Protein AF-X0S7U6-F1 (afdb_monomer_lite)

Radius of gyration: 20.56 Å; chains: 1; bounding box: 50×47×54 Å

Secondary structure (DSSP, 8-state):
--EEEEEE-TTPEEEEEEE-B-TTS-B--EEE--EEEEEETT-SS-B-TTEEEESSGGG-TTEEEEEEETTSTT--TTEEEEEEEEEEEETTEEEEEEEEEEEEES-S---HHHHHTS--EEPTTS-EE-------

pLDDT: mean 88.78, std 12.96, range [54.06, 98.38]

Foldseek 3Di:
DAAAQEEAAQQDKGKFKFFDADPVRHTWWWPFQAAKWKDKAPDPDTDRPFKDKATCVVVPGGIIMIIGGRNDPVRDAQIKMWIKGFFIATPNDDDDIDTHHIYHYNNCPPPVCVVLVHDFDQDPVRDTPDPPPDDD

Structure (mmCIF, N/CA/C/O backbone):
data_AF-X0S7U6-F1
#
_entry.id   AF-X0S7U6-F1
#
loop_
_atom_site.group_PDB
_atom_site.id
_atom_site.type_symbol
_atom_site.label_atom_id
_atom_site.label_alt_id
_atom_site.label_comp_id
_atom_site.label_asym_id
_atom_site.label_entity_id
_atom_site.label_seq_id
_atom_site.pdbx_PDB_ins_code
_atom_site.Cartn_x
_atom_site.Cartn_y
_atom_site.Cartn_z
_atom_site.occupancy
_atom_site.B_iso_or_equiv
_atom_site.auth_seq_id
_atom_site.auth_comp_id
_atom_site.auth_asym_id
_atom_site.auth_atom_id
_atom_site.pdbx_PDB_model_num
ATOM 1 N N . MET A 1 1 ? 14.793 -0.901 5.054 1.00 59.47 1 MET A N 1
ATOM 2 C CA . MET A 1 1 ? 13.926 -0.513 6.188 1.00 59.47 1 MET A CA 1
ATOM 3 C C . MET A 1 1 ? 12.566 -0.153 5.613 1.00 59.47 1 MET A C 1
ATOM 5 O O . MET A 1 1 ? 12.547 0.564 4.623 1.00 59.47 1 MET A O 1
ATOM 9 N N . SER A 1 2 ? 11.467 -0.678 6.156 1.00 77.88 2 SER A N 1
ATOM 10 C CA . SER A 1 2 ? 10.103 -0.313 5.735 1.00 77.88 2 SER A CA 1
ATOM 11 C C . SER A 1 2 ? 9.654 0.980 6.419 1.00 77.88 2 SER A C 1
ATOM 13 O O . SER A 1 2 ? 9.939 1.164 7.602 1.00 77.88 2 SER A O 1
ATOM 15 N N . MET A 1 3 ? 8.931 1.848 5.712 1.00 89.38 3 MET A N 1
ATOM 16 C CA . MET A 1 3 ? 8.498 3.151 6.234 1.00 89.38 3 MET A CA 1
ATOM 17 C C . MET A 1 3 ? 7.223 3.048 7.085 1.00 89.38 3 MET A C 1
ATOM 19 O O . MET A 1 3 ? 6.295 2.337 6.708 1.00 89.38 3 MET A O 1
ATOM 23 N N . GLY A 1 4 ? 7.164 3.759 8.215 1.00 94.00 4 GLY A N 1
ATOM 24 C CA . GLY A 1 4 ? 5.941 3.896 9.012 1.00 94.00 4 GLY A CA 1
ATOM 25 C C . GLY A 1 4 ? 5.122 5.086 8.553 1.00 94.00 4 GLY A C 1
ATOM 26 O O . GLY A 1 4 ? 5.591 6.215 8.647 1.00 94.00 4 GLY A O 1
ATOM 27 N N . LEU A 1 5 ? 3.927 4.824 8.028 1.00 95.38 5 LEU A N 1
ATOM 28 C CA . LEU A 1 5 ? 3.081 5.844 7.403 1.00 95.38 5 LEU A CA 1
ATOM 29 C C . LEU A 1 5 ? 2.144 6.525 8.407 1.00 95.38 5 LEU A C 1
ATOM 31 O O . LEU A 1 5 ? 1.769 7.672 8.196 1.00 95.38 5 LEU A O 1
ATOM 35 N N . GLY A 1 6 ? 1.792 5.841 9.500 1.00 94.38 6 GLY A N 1
ATOM 36 C CA . GLY A 1 6 ? 0.961 6.390 10.575 1.00 94.38 6 GLY A CA 1
ATOM 37 C C . GLY A 1 6 ? -0.292 5.570 10.876 1.00 94.38 6 GLY A C 1
ATOM 38 O O . GLY A 1 6 ? -0.355 4.374 10.576 1.00 94.38 6 GLY A O 1
ATOM 39 N N . ASP A 1 7 ? -1.254 6.231 11.519 1.00 94.75 7 ASP A N 1
ATOM 40 C CA . ASP A 1 7 ? -2.592 5.726 11.835 1.00 94.75 7 ASP A CA 1
ATOM 41 C C . ASP A 1 7 ? -3.621 6.589 11.098 1.00 94.75 7 ASP A C 1
ATOM 43 O O . ASP A 1 7 ? -3.555 7.817 11.171 1.00 94.75 7 ASP A O 1
ATOM 47 N N . PHE A 1 8 ? -4.534 5.951 10.372 1.00 95.81 8 PHE A N 1
ATOM 48 C CA . PHE A 1 8 ? -5.498 6.610 9.489 1.00 95.81 8 PHE A CA 1
ATOM 49 C C . PHE A 1 8 ? -6.931 6.287 9.906 1.00 95.81 8 PHE A C 1
ATOM 51 O O . PHE A 1 8 ? -7.174 5.310 10.621 1.00 95.81 8 PHE A O 1
ATOM 58 N N . LEU A 1 9 ? -7.892 7.090 9.451 1.00 95.31 9 LEU A N 1
ATOM 59 C CA . LEU A 1 9 ? -9.303 6.750 9.578 1.00 95.31 9 LEU A CA 1
ATOM 60 C C . LEU A 1 9 ? -9.709 5.789 8.465 1.00 95.31 9 LEU A C 1
ATOM 62 O O . LEU A 1 9 ? -9.132 5.764 7.374 1.00 95.31 9 LEU A O 1
ATOM 66 N N . LYS A 1 10 ? -10.742 4.985 8.725 1.00 95.44 10 LYS A N 1
ATOM 67 C CA . LYS A 1 10 ? -11.320 4.166 7.661 1.00 95.44 10 LYS A CA 1
ATOM 68 C C . LYS A 1 10 ? -11.890 5.068 6.562 1.00 95.44 10 LYS A C 1
ATOM 70 O O . LYS A 1 10 ? -12.717 5.933 6.833 1.00 95.44 10 LYS A O 1
ATOM 75 N N . GLY A 1 11 ? -11.524 4.780 5.316 1.00 96.12 11 GLY A N 1
ATOM 76 C CA . GLY A 1 11 ? -11.958 5.543 4.145 1.00 96.12 11 GLY A CA 1
ATOM 77 C C . GLY A 1 11 ? -10.947 6.588 3.681 1.00 96.12 11 GLY A C 1
ATOM 78 O O . GLY A 1 11 ? -11.115 7.119 2.584 1.00 96.12 11 GLY A O 1
ATOM 79 N N . ASP A 1 12 ? -9.881 6.827 4.446 1.00 97.25 12 ASP A N 1
ATOM 80 C CA . ASP A 1 12 ? -8.780 7.679 4.014 1.00 97.25 12 ASP A CA 1
ATOM 81 C C . ASP A 1 12 ? -7.996 7.044 2.857 1.00 97.25 12 ASP A C 1
ATOM 83 O O . ASP A 1 12 ? -7.980 5.818 2.654 1.00 97.25 12 ASP A O 1
ATOM 87 N N . LEU A 1 13 ? -7.302 7.906 2.113 1.00 98.00 13 LEU A N 1
ATOM 88 C CA . LEU A 1 13 ? -6.269 7.503 1.170 1.00 98.00 13 LEU A CA 1
ATOM 89 C C . LEU A 1 13 ? -4.922 7.459 1.888 1.00 98.00 13 LEU A C 1
ATOM 91 O O . LEU A 1 13 ? -4.448 8.473 2.398 1.00 98.00 13 LEU A O 1
ATOM 95 N N . VAL A 1 14 ? -4.289 6.289 1.890 1.00 97.88 14 VAL A N 1
ATOM 96 C CA . VAL A 1 14 ? -2.926 6.120 2.403 1.00 97.88 14 VAL A CA 1
ATOM 97 C C . VAL A 1 14 ? -1.955 6.220 1.236 1.00 97.88 14 VAL A C 1
ATOM 99 O O . VAL A 1 14 ? -2.034 5.436 0.291 1.00 97.88 14 VAL A O 1
ATOM 102 N N . GLU A 1 15 ? -1.034 7.177 1.301 1.00 97.44 15 GLU A N 1
ATOM 103 C CA . GLU A 1 15 ? -0.059 7.443 0.243 1.00 97.44 15 GLU A CA 1
ATOM 104 C C . GLU A 1 15 ? 1.362 7.101 0.692 1.00 97.44 15 GLU A C 1
ATOM 106 O O . GLU A 1 15 ? 1.796 7.444 1.792 1.00 97.44 15 GLU A O 1
ATOM 111 N N . ALA A 1 16 ? 2.112 6.429 -0.178 1.00 96.81 16 ALA A N 1
ATOM 112 C CA . ALA A 1 16 ? 3.496 6.058 0.069 1.00 96.81 16 ALA A CA 1
ATOM 113 C C . ALA A 1 16 ? 4.343 6.240 -1.188 1.00 96.81 16 ALA A C 1
ATOM 115 O O . ALA A 1 16 ? 3.932 5.906 -2.299 1.00 96.81 16 ALA A O 1
ATOM 116 N N . LYS A 1 17 ? 5.574 6.721 -1.006 1.00 95.94 17 LYS A N 1
ATOM 117 C CA . LYS A 1 17 ? 6.605 6.690 -2.047 1.00 95.94 17 LYS A CA 1
ATOM 118 C C . LYS A 1 17 ? 7.686 5.699 -1.664 1.00 95.94 17 LYS A C 1
ATOM 120 O O . LYS A 1 17 ? 8.040 5.591 -0.492 1.00 95.94 17 LYS A O 1
ATOM 125 N N . PHE A 1 18 ? 8.228 5.011 -2.657 1.00 95.44 18 PHE A N 1
ATOM 126 C CA . PHE A 1 18 ? 9.386 4.146 -2.475 1.00 95.44 18 PHE A CA 1
ATOM 127 C C . PHE A 1 18 ? 10.367 4.317 -3.623 1.00 95.44 18 PHE A C 1
ATOM 129 O O . PHE A 1 18 ? 9.976 4.646 -4.745 1.00 95.44 18 PHE A O 1
ATOM 136 N N . SER A 1 19 ? 11.646 4.100 -3.327 1.00 95.50 19 SER A N 1
ATOM 137 C CA . SER A 1 19 ? 12.709 4.167 -4.316 1.00 95.50 19 SER A CA 1
ATOM 138 C C . SER A 1 19 ? 13.197 2.782 -4.725 1.00 95.50 19 SER A C 1
ATOM 140 O O . SER A 1 19 ? 13.128 1.830 -3.947 1.00 95.50 19 SER A O 1
ATOM 142 N N . THR A 1 20 ? 13.723 2.673 -5.939 1.00 95.81 20 THR A N 1
ATOM 143 C CA . THR A 1 20 ? 14.410 1.473 -6.424 1.00 95.81 20 THR A CA 1
ATOM 144 C C . THR A 1 20 ? 15.759 1.835 -7.019 1.00 95.81 20 THR A C 1
ATOM 146 O O . THR A 1 20 ? 15.894 2.837 -7.722 1.00 95.81 20 THR A O 1
ATOM 149 N N . ASN A 1 21 ? 16.746 0.982 -6.760 1.00 95.62 21 ASN A N 1
ATOM 150 C CA . ASN A 1 21 ? 18.116 1.142 -7.221 1.00 95.62 21 ASN A CA 1
ATOM 151 C C . ASN A 1 21 ? 18.573 -0.125 -7.956 1.00 95.62 21 ASN A C 1
ATOM 153 O O . ASN A 1 21 ? 18.067 -1.216 -7.683 1.00 95.62 21 ASN A O 1
ATOM 157 N N . ASP A 1 22 ? 19.507 0.017 -8.891 1.00 94.88 22 ASP A N 1
ATOM 158 C CA . ASP A 1 22 ? 20.198 -1.110 -9.513 1.00 94.88 22 ASP A CA 1
ATOM 159 C C . ASP A 1 22 ? 21.275 -1.706 -8.585 1.00 94.88 22 ASP A C 1
ATOM 161 O O . ASP A 1 22 ? 21.501 -1.244 -7.464 1.00 94.88 22 ASP A O 1
ATOM 165 N N . ALA A 1 23 ? 21.965 -2.746 -9.062 1.00 91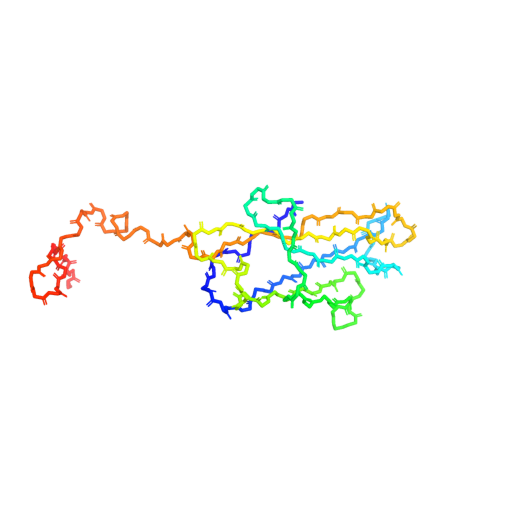.56 23 ALA A N 1
ATOM 166 C CA . ALA A 1 23 ? 23.040 -3.400 -8.313 1.00 91.56 23 ALA A CA 1
ATOM 167 C C . ALA A 1 23 ? 24.257 -2.494 -8.042 1.00 91.56 23 ALA A C 1
ATOM 169 O O . ALA A 1 23 ? 25.049 -2.800 -7.153 1.00 91.56 23 ALA A O 1
ATOM 170 N N . ALA A 1 24 ? 24.410 -1.395 -8.784 1.00 94.12 24 ALA A N 1
ATOM 171 C CA . ALA A 1 24 ? 25.452 -0.392 -8.580 1.00 94.12 24 ALA A CA 1
ATOM 172 C C . ALA A 1 24 ? 24.984 0.768 -7.676 1.00 94.12 24 ALA A C 1
ATOM 174 O O . ALA A 1 24 ? 25.731 1.725 -7.458 1.00 94.12 24 ALA A O 1
ATOM 175 N N . GLY A 1 25 ? 23.757 0.700 -7.148 1.00 93.19 25 GLY A N 1
ATOM 176 C CA . GLY A 1 25 ? 23.167 1.708 -6.272 1.00 93.19 25 GLY A CA 1
ATOM 177 C C . GLY A 1 25 ? 22.563 2.914 -6.997 1.00 93.19 25 GLY A C 1
ATOM 178 O O . GLY A 1 25 ? 22.074 3.827 -6.332 1.00 93.19 25 GLY A O 1
ATOM 179 N N . GLN A 1 26 ? 22.540 2.942 -8.331 1.00 96.38 26 GLN A N 1
ATOM 180 C CA . GLN A 1 26 ? 21.937 4.040 -9.091 1.00 96.38 26 GLN A CA 1
ATOM 181 C C . GLN A 1 26 ? 20.418 3.901 -9.124 1.00 96.38 26 GLN A C 1
ATOM 183 O O . GLN A 1 26 ? 19.900 2.787 -9.151 1.00 96.38 26 GLN A O 1
ATOM 188 N N . SER A 1 27 ? 19.684 5.015 -9.125 1.00 97.12 27 SER A N 1
ATOM 189 C CA . SER A 1 27 ? 18.223 4.980 -9.255 1.00 97.12 27 SER A CA 1
ATOM 190 C C . SER A 1 27 ? 17.818 4.271 -10.545 1.00 97.12 27 SER A C 1
ATOM 192 O O . SER A 1 27 ? 18.286 4.618 -11.628 1.00 97.12 27 SER A O 1
ATOM 194 N N . ALA A 1 28 ? 16.922 3.295 -10.437 1.00 96.62 28 ALA A N 1
ATOM 195 C CA . ALA A 1 28 ? 16.562 2.430 -11.552 1.00 96.62 28 ALA A CA 1
ATOM 196 C C . ALA A 1 28 ? 15.053 2.267 -11.669 1.00 96.62 28 ALA A C 1
ATOM 198 O O . ALA A 1 28 ? 14.351 2.125 -10.672 1.00 96.62 28 ALA A O 1
ATOM 199 N N . SER A 1 29 ? 14.554 2.242 -12.903 1.00 95.06 29 SER A N 1
ATOM 200 C CA . SER A 1 29 ? 13.147 1.945 -13.173 1.00 95.06 29 SER A CA 1
ATOM 201 C C . SER A 1 29 ? 12.838 0.464 -12.964 1.00 95.06 29 SER A C 1
ATOM 203 O O . SER A 1 29 ? 13.703 -0.408 -13.088 1.00 95.06 29 SER A O 1
ATOM 205 N N . ARG A 1 30 ? 11.558 0.178 -12.728 1.00 93.62 30 ARG A N 1
ATOM 206 C CA . ARG A 1 30 ? 11.024 -1.181 -12.790 1.00 93.62 30 ARG A CA 1
ATOM 207 C C . ARG A 1 30 ? 10.954 -1.621 -14.248 1.00 93.62 30 ARG A C 1
ATOM 209 O O . ARG A 1 30 ? 10.233 -1.016 -15.033 1.00 93.62 30 ARG A O 1
ATOM 216 N N . THR A 1 31 ? 11.705 -2.659 -14.605 1.00 94.38 31 THR A N 1
ATOM 217 C CA . THR A 1 31 ? 11.614 -3.314 -15.919 1.00 94.38 31 THR A CA 1
ATOM 218 C C . THR A 1 31 ? 10.316 -4.112 -16.026 1.00 94.38 31 THR A C 1
ATOM 220 O O . THR A 1 31 ? 9.666 -4.096 -17.063 1.00 94.38 31 THR A O 1
ATOM 223 N N . THR A 1 32 ? 9.914 -4.749 -14.922 1.00 94.88 32 THR A N 1
ATOM 224 C CA . THR A 1 32 ? 8.601 -5.383 -14.760 1.00 94.88 32 THR A CA 1
ATOM 225 C C . THR A 1 32 ? 7.949 -4.820 -13.493 1.00 94.88 32 THR A C 1
ATOM 227 O O . THR A 1 32 ? 8.612 -4.819 -12.450 1.00 94.88 32 THR A O 1
ATOM 230 N N . PRO A 1 33 ? 6.688 -4.342 -13.541 1.00 90.38 33 PRO A N 1
ATOM 231 C CA . PRO A 1 33 ? 6.056 -3.650 -12.413 1.00 90.38 33 PRO A CA 1
ATOM 232 C C . PRO A 1 33 ? 5.944 -4.477 -11.128 1.00 90.38 33 PRO A C 1
ATOM 234 O O . PRO A 1 33 ? 6.137 -3.919 -10.047 1.00 90.38 33 PRO A O 1
ATOM 237 N N . GLY A 1 34 ? 5.677 -5.783 -11.247 1.00 95.12 34 GLY A N 1
ATOM 238 C CA . GLY A 1 34 ? 5.288 -6.638 -10.124 1.00 95.12 34 GLY A CA 1
ATOM 239 C C . GLY A 1 34 ? 3.835 -6.409 -9.695 1.00 95.12 34 GLY A C 1
ATOM 240 O O . GLY A 1 34 ? 3.027 -5.875 -10.454 1.00 95.12 34 GLY A O 1
ATOM 241 N N . THR A 1 35 ? 3.508 -6.809 -8.470 1.00 97.12 35 THR A N 1
ATOM 242 C CA . THR A 1 35 ? 2.204 -6.587 -7.838 1.00 97.12 35 THR A CA 1
ATOM 243 C C . THR A 1 35 ? 2.401 -5.926 -6.484 1.00 97.12 35 THR A C 1
ATOM 245 O O . THR A 1 35 ? 3.144 -6.443 -5.645 1.00 97.12 35 THR A O 1
ATOM 248 N N . VAL A 1 36 ? 1.724 -4.797 -6.269 1.00 97.62 36 VAL A N 1
ATOM 249 C CA . VAL A 1 36 ? 1.593 -4.174 -4.951 1.00 97.62 36 VAL A CA 1
ATOM 250 C C . VAL A 1 36 ? 0.288 -4.648 -4.326 1.00 97.62 36 VAL A C 1
ATOM 252 O O . VAL A 1 36 ? -0.771 -4.532 -4.939 1.00 97.62 36 VAL A O 1
ATOM 255 N N . ALA A 1 37 ? 0.371 -5.186 -3.116 1.00 97.81 37 ALA A N 1
ATOM 256 C CA . ALA A 1 37 ? -0.777 -5.686 -2.375 1.00 97.81 37 ALA A CA 1
ATOM 257 C C . ALA A 1 37 ? -0.687 -5.275 -0.902 1.00 97.81 37 ALA A C 1
ATOM 259 O O . ALA A 1 37 ? 0.404 -5.010 -0.386 1.00 97.81 37 ALA A O 1
ATOM 260 N N . VAL A 1 38 ? -1.834 -5.219 -0.227 1.00 98.31 38 VAL A N 1
ATOM 261 C CA . VAL A 1 38 ? -1.915 -4.884 1.195 1.00 98.31 38 VAL A CA 1
ATOM 262 C C . VAL A 1 38 ? -2.247 -6.127 2.000 1.00 98.31 38 VAL A C 1
ATOM 264 O O . VAL A 1 38 ? -3.272 -6.768 1.784 1.00 98.31 38 VAL A O 1
ATOM 267 N N . TYR A 1 39 ? -1.385 -6.445 2.953 1.00 97.88 39 TYR A N 1
ATOM 268 C CA . TYR A 1 39 ? -1.612 -7.485 3.944 1.00 97.88 39 TYR A CA 1
ATOM 269 C C . TYR A 1 39 ? -2.192 -6.854 5.206 1.00 97.88 39 TYR A C 1
ATOM 271 O O . TYR A 1 39 ? -1.910 -5.695 5.506 1.00 97.88 39 TYR A O 1
ATOM 279 N N . LYS A 1 40 ? -3.036 -7.608 5.909 1.00 97.50 40 LYS A N 1
ATOM 280 C CA . LYS A 1 40 ? -3.692 -7.192 7.148 1.00 97.50 40 LYS A CA 1
ATOM 281 C C . LYS A 1 40 ? -3.277 -8.134 8.265 1.00 97.50 40 LYS A C 1
ATOM 283 O O . LYS A 1 40 ? -3.432 -9.345 8.119 1.00 97.50 40 LYS A O 1
ATOM 288 N N . ASP A 1 41 ? -2.820 -7.580 9.379 1.00 96.19 41 ASP A N 1
ATOM 289 C CA . ASP A 1 41 ? -2.393 -8.309 10.569 1.00 96.19 41 ASP A CA 1
ATOM 290 C C . ASP A 1 41 ? -1.430 -9.462 10.199 1.00 96.19 41 ASP A C 1
ATOM 292 O O . ASP A 1 41 ? -0.365 -9.226 9.629 1.00 96.19 41 ASP A O 1
ATOM 296 N N . ALA A 1 42 ? -1.811 -10.712 10.486 1.00 93.75 42 ALA A N 1
ATOM 297 C CA . ALA A 1 42 ? -1.078 -11.923 10.106 1.00 93.75 42 ALA A CA 1
ATOM 298 C C . ALA A 1 42 ? -1.758 -12.714 8.967 1.00 93.75 42 ALA A C 1
ATOM 300 O O . ALA A 1 42 ? -1.492 -13.906 8.789 1.00 93.75 42 ALA A O 1
ATOM 301 N N . LEU A 1 43 ? -2.676 -12.091 8.218 1.00 95.19 43 LEU A N 1
ATOM 302 C CA . LEU A 1 43 ? -3.378 -12.752 7.119 1.00 95.19 43 LEU A CA 1
ATOM 303 C C . LEU A 1 43 ? -2.432 -13.030 5.949 1.00 95.19 43 LEU A C 1
ATOM 305 O O . LEU A 1 43 ? -1.585 -12.217 5.596 1.00 95.19 43 LEU A O 1
ATOM 309 N N . THR A 1 44 ? -2.625 -14.180 5.306 1.00 94.69 44 THR A N 1
ATOM 310 C CA . THR A 1 44 ? -1.849 -14.603 4.129 1.00 94.69 44 THR A CA 1
ATOM 311 C C . THR A 1 44 ? -2.496 -14.202 2.806 1.00 94.69 44 THR A C 1
ATOM 313 O O . THR A 1 44 ? -1.837 -14.236 1.768 1.00 94.69 44 THR A O 1
ATOM 316 N N . VAL A 1 45 ? -3.774 -13.819 2.837 1.00 96.25 45 VAL A N 1
ATOM 317 C CA . VAL A 1 45 ? -4.530 -13.354 1.672 1.00 96.25 45 VAL A CA 1
ATOM 318 C C . VAL A 1 45 ? -4.535 -11.823 1.677 1.00 96.25 45 VAL A C 1
ATOM 320 O O . VAL A 1 45 ? -5.115 -11.239 2.596 1.00 96.25 45 VAL A O 1
ATOM 323 N N . PRO A 1 46 ? -3.892 -11.168 0.695 1.00 96.88 46 PRO A N 1
ATOM 324 C CA . PRO A 1 46 ? -3.849 -9.715 0.631 1.00 96.88 46 PRO A CA 1
ATOM 325 C C . PRO A 1 46 ? -5.040 -9.127 -0.137 1.00 96.88 46 PRO A C 1
ATOM 327 O O . PRO A 1 46 ? -5.713 -9.827 -0.895 1.00 96.88 46 PRO A O 1
ATOM 330 N N . ASP A 1 47 ? -5.239 -7.817 -0.001 1.00 97.12 47 ASP A N 1
ATOM 331 C CA . ASP A 1 47 ? -6.095 -7.032 -0.889 1.00 97.12 47 ASP A CA 1
ATOM 332 C C . ASP A 1 47 ? -5.285 -6.321 -1.983 1.00 97.12 47 ASP A C 1
ATOM 334 O O . ASP A 1 47 ? -4.174 -5.831 -1.762 1.00 97.12 47 ASP A O 1
ATOM 338 N N . THR A 1 48 ? -5.875 -6.254 -3.174 1.00 97.00 48 THR A N 1
ATOM 339 C CA . THR A 1 48 ? -5.364 -5.490 -4.326 1.00 97.00 48 THR A CA 1
ATOM 340 C C . THR A 1 48 ? -6.420 -4.551 -4.913 1.00 97.00 48 THR A C 1
ATOM 342 O O . THR A 1 48 ? -6.088 -3.712 -5.746 1.00 97.00 48 THR A O 1
ATOM 345 N N . ALA A 1 49 ? -7.684 -4.647 -4.477 1.00 91.12 49 ALA A N 1
ATOM 346 C CA . ALA A 1 49 ? -8.810 -3.962 -5.108 1.00 91.12 49 ALA A CA 1
ATOM 347 C C . ALA A 1 49 ? -8.856 -2.445 -4.832 1.00 91.12 49 ALA A C 1
ATOM 349 O O . ALA A 1 49 ? -9.596 -1.730 -5.505 1.00 91.12 49 ALA A O 1
ATOM 350 N N . GLY A 1 50 ? -8.064 -1.942 -3.881 1.00 88.62 50 GLY A N 1
ATOM 351 C CA . GLY A 1 50 ? -7.943 -0.516 -3.555 1.00 88.62 50 GLY A CA 1
ATOM 352 C C . GLY A 1 50 ? -6.563 0.095 -3.810 1.00 88.62 50 GLY A C 1
ATOM 353 O O . GLY A 1 50 ? -6.308 1.195 -3.323 1.00 88.62 50 GLY A O 1
ATOM 354 N N . VAL A 1 51 ? -5.660 -0.602 -4.509 1.00 97.44 51 VAL A N 1
ATOM 355 C CA . VAL A 1 51 ? -4.254 -0.194 -4.652 1.00 97.44 51 VAL A CA 1
ATOM 356 C C . VAL A 1 51 ? -3.985 0.400 -6.034 1.00 97.44 51 VAL A C 1
ATOM 358 O O . VAL A 1 51 ? -4.134 -0.272 -7.052 1.00 97.44 51 VAL A O 1
ATOM 361 N N . THR A 1 52 ? -3.506 1.641 -6.062 1.00 97.56 52 THR A N 1
ATOM 362 C CA . THR A 1 52 ? -3.008 2.307 -7.270 1.00 97.56 52 THR A CA 1
ATOM 363 C C . THR A 1 52 ? -1.495 2.433 -7.182 1.00 97.56 52 THR A C 1
ATOM 365 O O . THR A 1 52 ? -0.984 3.093 -6.283 1.00 97.56 52 THR A O 1
ATOM 368 N N . ASP A 1 53 ? -0.777 1.835 -8.130 1.00 96.38 53 ASP A N 1
ATOM 369 C CA . ASP A 1 53 ? 0.684 1.856 -8.204 1.00 96.38 53 ASP A CA 1
ATOM 370 C C . ASP A 1 53 ? 1.153 2.604 -9.460 1.00 96.38 53 ASP A C 1
ATOM 372 O O . ASP A 1 53 ? 0.822 2.242 -10.588 1.00 96.38 53 ASP A O 1
ATOM 376 N N . THR A 1 54 ? 1.925 3.670 -9.260 1.00 96.81 54 THR A N 1
ATOM 377 C CA . THR A 1 54 ? 2.456 4.536 -10.314 1.00 96.81 54 THR A CA 1
ATOM 378 C C . THR A 1 54 ? 3.975 4.436 -10.351 1.00 96.81 54 THR A C 1
ATOM 380 O O . THR A 1 54 ? 4.678 4.916 -9.454 1.00 96.81 54 THR A O 1
ATOM 383 N N . ALA A 1 55 ? 4.499 3.831 -11.418 1.00 94.12 55 ALA A N 1
ATOM 384 C CA . ALA A 1 55 ? 5.935 3.762 -11.653 1.00 94.12 55 ALA A CA 1
ATOM 385 C C . ALA A 1 55 ? 6.509 5.110 -12.099 1.00 94.12 55 ALA A C 1
ATOM 387 O O . ALA A 1 55 ? 5.881 5.809 -12.891 1.00 94.12 55 ALA A O 1
ATOM 388 N N . ASN A 1 56 ? 7.721 5.433 -11.632 1.00 93.44 56 ASN A N 1
ATOM 389 C CA . ASN A 1 56 ? 8.442 6.661 -11.987 1.00 93.44 56 ASN A CA 1
ATOM 390 C C . ASN A 1 56 ? 7.554 7.906 -11.844 1.00 93.44 56 ASN A C 1
ATOM 392 O O . ASN A 1 56 ? 7.265 8.604 -12.818 1.00 93.44 56 ASN A O 1
ATOM 396 N N . PHE A 1 57 ? 7.074 8.147 -10.624 1.00 95.19 57 PHE A N 1
ATOM 397 C CA . PHE A 1 57 ? 6.175 9.246 -10.306 1.00 95.19 57 PHE A CA 1
ATOM 398 C C . PHE A 1 57 ? 6.763 10.567 -10.804 1.00 95.19 57 PHE A C 1
ATOM 400 O O . PHE A 1 57 ? 7.914 10.901 -10.512 1.00 95.19 57 PHE A O 1
ATOM 407 N N . ASN A 1 58 ? 5.964 11.308 -11.575 1.00 95.12 58 ASN A N 1
ATOM 408 C CA . ASN A 1 58 ? 6.390 12.542 -12.232 1.00 95.12 58 ASN A CA 1
ATOM 409 C C . ASN A 1 58 ? 7.625 12.368 -13.149 1.00 95.12 58 ASN A C 1
ATOM 411 O O . ASN A 1 58 ? 8.480 13.246 -13.226 1.00 95.12 58 ASN A O 1
ATOM 415 N N . ALA A 1 59 ? 7.743 11.210 -13.807 1.00 94.00 59 ALA A N 1
ATOM 416 C CA . ALA A 1 59 ? 8.869 10.814 -14.658 1.00 94.00 59 ALA A CA 1
ATOM 417 C C . ALA A 1 59 ? 10.237 10.742 -13.946 1.00 94.00 59 ALA A C 1
ATOM 419 O O . ALA A 1 59 ? 11.278 10.676 -14.602 1.00 94.00 59 ALA A O 1
ATOM 420 N N . ILE A 1 60 ? 10.261 10.706 -12.609 1.00 96.88 60 ILE A N 1
ATOM 421 C CA . ILE A 1 60 ? 11.501 10.575 -11.841 1.00 96.88 60 ILE A CA 1
ATOM 422 C C . ILE A 1 60 ? 11.888 9.098 -11.783 1.00 96.88 60 ILE A C 1
ATOM 424 O O . ILE A 1 60 ? 11.231 8.291 -11.123 1.00 96.88 60 ILE A O 1
ATOM 428 N N . VAL A 1 61 ? 12.970 8.743 -12.478 1.00 96.19 61 VAL A N 1
ATOM 429 C CA . VAL A 1 61 ? 13.473 7.366 -12.526 1.00 96.19 61 VAL A CA 1
ATOM 430 C C . VAL A 1 61 ? 13.770 6.855 -11.121 1.00 96.19 61 VAL A C 1
ATOM 432 O O . VAL A 1 61 ? 14.531 7.456 -10.365 1.00 96.19 61 VAL A O 1
ATOM 435 N N . GLY A 1 62 ? 13.176 5.708 -10.801 1.00 95.19 62 GLY A N 1
ATOM 436 C CA . GLY A 1 62 ? 13.408 5.013 -9.544 1.00 95.19 62 GLY A CA 1
ATOM 437 C C . GLY A 1 62 ? 12.633 5.567 -8.358 1.00 95.19 62 GLY A C 1
ATOM 438 O O . GLY A 1 62 ? 12.842 5.052 -7.272 1.00 95.19 62 GLY A O 1
ATOM 439 N N . ILE A 1 63 ? 11.734 6.544 -8.531 1.00 97.00 63 ILE A N 1
ATOM 440 C CA . ILE A 1 63 ? 10.775 6.963 -7.498 1.00 97.00 63 ILE A CA 1
ATOM 441 C C . ILE A 1 63 ? 9.378 6.516 -7.910 1.00 97.00 63 ILE A C 1
ATOM 443 O O . ILE A 1 63 ? 8.883 6.904 -8.959 1.00 97.00 63 ILE A O 1
ATOM 447 N N . HIS A 1 64 ? 8.712 5.729 -7.077 1.00 96.62 64 HIS A N 1
ATOM 448 C CA . HIS A 1 64 ? 7.375 5.196 -7.344 1.00 96.62 64 HIS A CA 1
ATOM 449 C C . HIS A 1 64 ? 6.389 5.711 -6.303 1.00 96.62 64 HIS A C 1
ATOM 451 O O . HIS A 1 64 ? 6.790 6.092 -5.201 1.00 96.62 64 HIS A O 1
ATOM 457 N N . HIS A 1 65 ? 5.108 5.724 -6.653 1.00 97.31 65 HIS A N 1
ATOM 458 C CA . HIS A 1 65 ? 4.037 6.179 -5.775 1.00 97.31 65 HIS A CA 1
ATOM 459 C C . HIS A 1 65 ? 2.935 5.131 -5.681 1.00 97.31 65 HIS A C 1
ATOM 461 O O . HIS A 1 65 ? 2.493 4.611 -6.702 1.00 97.31 65 HIS A O 1
ATOM 467 N N . VAL A 1 66 ? 2.488 4.854 -4.461 1.00 97.50 66 VAL A N 1
ATOM 468 C CA . VAL A 1 66 ? 1.377 3.956 -4.168 1.00 97.50 66 VAL A CA 1
ATOM 469 C C . VAL A 1 66 ? 0.323 4.718 -3.389 1.00 97.50 66 VAL A C 1
ATOM 471 O O . VAL A 1 66 ? 0.639 5.371 -2.396 1.00 97.50 66 VAL A O 1
ATOM 474 N N . THR A 1 67 ? -0.926 4.568 -3.809 1.00 98.12 67 THR A N 1
ATOM 475 C CA . THR A 1 67 ? -2.103 5.026 -3.076 1.00 98.12 67 THR A CA 1
ATOM 476 C C . THR A 1 67 ? -2.962 3.819 -2.722 1.00 98.12 67 THR A C 1
ATOM 478 O O . THR A 1 67 ? -3.205 2.961 -3.569 1.00 98.12 67 THR A O 1
ATOM 481 N N . VAL A 1 68 ? -3.438 3.756 -1.482 1.00 98.38 68 VAL A N 1
ATOM 482 C CA . VAL A 1 68 ? -4.345 2.716 -0.989 1.00 98.38 68 VAL A CA 1
ATOM 483 C C . VAL A 1 68 ? -5.647 3.366 -0.537 1.00 98.38 68 VAL A C 1
ATOM 485 O O . VAL A 1 68 ? -5.642 4.200 0.366 1.00 98.38 68 VAL A O 1
ATOM 488 N N . ASN A 1 69 ? -6.767 2.974 -1.143 1.00 97.75 69 ASN A N 1
ATOM 489 C CA . ASN A 1 69 ? -8.102 3.385 -0.721 1.00 97.75 69 ASN A CA 1
ATOM 490 C C . ASN A 1 69 ? -8.640 2.433 0.352 1.00 97.75 69 ASN A C 1
ATOM 492 O O . ASN A 1 69 ? -8.966 1.280 0.071 1.00 97.75 69 ASN A O 1
ATOM 496 N N . THR A 1 70 ? -8.789 2.943 1.574 1.00 97.69 70 THR A N 1
ATOM 497 C CA . THR A 1 70 ? -9.175 2.135 2.740 1.00 97.69 70 THR A CA 1
ATOM 498 C C . THR A 1 70 ? -10.689 2.054 2.983 1.00 97.69 70 THR A C 1
ATOM 500 O O . THR A 1 70 ? -11.135 1.645 4.053 1.00 97.69 70 THR A O 1
ATOM 503 N N . SER A 1 71 ? -11.524 2.429 2.010 1.00 97.12 71 SER A N 1
ATOM 504 C CA . SER A 1 71 ? -12.992 2.370 2.152 1.00 97.12 71 SER A CA 1
ATOM 505 C C . SER A 1 71 ? -13.569 0.947 2.10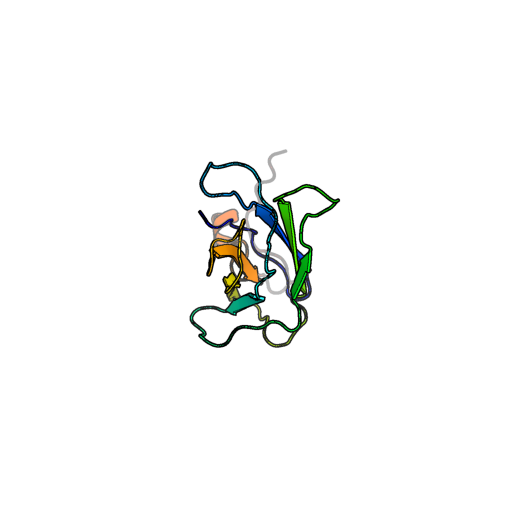1 1.00 97.12 71 SER A C 1
ATOM 507 O O . SER A 1 71 ? -14.676 0.709 2.592 1.00 97.12 71 SER A O 1
ATOM 509 N N . GLY A 1 72 ? -12.826 -0.014 1.540 1.00 96.12 72 GLY A N 1
ATOM 510 C CA . GLY A 1 72 ? -13.265 -1.401 1.364 1.00 96.12 72 GLY A CA 1
ATOM 511 C C . GLY A 1 72 ? -13.515 -2.169 2.671 1.00 96.12 72 GLY A C 1
ATOM 512 O O . GLY A 1 72 ? -13.050 -1.803 3.749 1.00 96.12 72 GLY A O 1
ATOM 513 N N . ALA A 1 73 ? -14.237 -3.292 2.582 1.00 96.38 73 ALA A N 1
ATOM 514 C CA . ALA A 1 73 ? -14.556 -4.139 3.740 1.00 96.38 73 ALA A CA 1
ATOM 515 C C . ALA A 1 73 ? -13.322 -4.803 4.383 1.00 96.38 73 ALA A C 1
ATOM 517 O O . ALA A 1 73 ? -13.341 -5.095 5.577 1.00 96.38 73 ALA A O 1
ATOM 518 N N . PHE A 1 74 ? -12.251 -5.008 3.609 1.00 97.00 74 PHE A N 1
ATOM 519 C CA . PHE A 1 74 ? -10.967 -5.525 4.093 1.00 97.00 74 PHE A CA 1
ATOM 520 C C . PHE A 1 74 ? -10.363 -4.633 5.192 1.00 97.00 74 PHE A C 1
ATOM 522 O O . PHE A 1 74 ? -9.813 -5.128 6.180 1.00 97.00 74 PHE A O 1
ATOM 529 N N . TYR A 1 75 ? -10.544 -3.322 5.038 1.00 97.25 75 TYR A N 1
ATOM 530 C CA . TYR A 1 75 ? -10.024 -2.282 5.909 1.00 97.25 75 TYR A CA 1
ATOM 531 C C . TYR A 1 75 ? -10.986 -2.021 7.071 1.00 97.25 75 TYR A C 1
ATOM 533 O O . TYR A 1 75 ? -12.102 -1.520 6.903 1.00 97.25 75 TYR A O 1
ATOM 541 N N . VAL A 1 76 ? -10.559 -2.390 8.273 1.00 96.62 76 VAL A N 1
ATOM 542 C CA . VAL A 1 76 ? -11.301 -2.221 9.525 1.00 96.62 76 VAL A CA 1
ATOM 543 C C . VAL A 1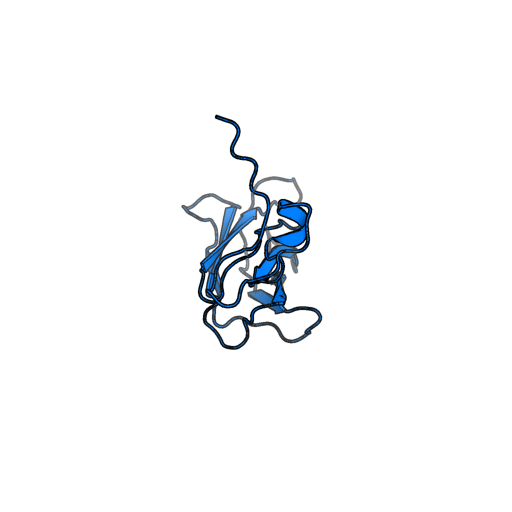 76 ? -10.465 -1.470 10.569 1.00 96.62 76 VAL A C 1
ATOM 545 O O . VAL A 1 76 ? -9.240 -1.643 10.589 1.00 96.62 76 VAL A O 1
ATOM 548 N N . PRO A 1 77 ? -11.118 -0.675 11.436 1.00 96.50 77 PRO A N 1
ATOM 549 C CA . PRO A 1 77 ? -10.509 -0.116 12.640 1.00 96.50 77 PRO A CA 1
ATOM 550 C C . PRO A 1 77 ? -9.874 -1.182 13.540 1.00 96.50 77 PRO A C 1
ATOM 552 O O . PRO A 1 77 ? -10.398 -2.289 13.653 1.00 96.50 77 PRO A O 1
ATOM 555 N N . GLY A 1 78 ? -8.779 -0.824 14.210 1.00 95.06 78 GLY A N 1
ATOM 556 C CA . GLY A 1 78 ? -8.071 -1.676 15.168 1.00 95.06 78 GLY A CA 1
ATOM 557 C C . GLY A 1 78 ? -7.099 -2.688 14.553 1.00 95.06 78 GLY A C 1
ATOM 558 O O . GLY A 1 78 ? -6.563 -3.507 15.289 1.00 95.06 78 GLY A O 1
ATOM 559 N N . SER A 1 79 ? -6.863 -2.639 13.240 1.00 96.69 79 SER A N 1
ATOM 560 C CA . SER A 1 79 ? -5.942 -3.550 12.541 1.00 96.69 79 SER A CA 1
ATOM 561 C C . SER A 1 79 ? -4.685 -2.841 12.038 1.00 96.69 79 SER A C 1
ATOM 563 O O . SER A 1 79 ? -4.674 -1.629 11.786 1.00 96.69 79 SER A O 1
ATOM 565 N N . GLU A 1 80 ? -3.633 -3.631 11.839 1.00 97.19 80 GLU A N 1
ATOM 566 C CA . GLU A 1 80 ? -2.387 -3.213 11.203 1.00 97.19 80 GLU A CA 1
ATOM 567 C C . GLU A 1 80 ? -2.302 -3.719 9.764 1.00 97.19 80 GLU A C 1
ATOM 569 O O . GLU A 1 80 ? -2.841 -4.769 9.417 1.00 97.19 80 GLU A O 1
ATOM 574 N N . TYR A 1 81 ? -1.608 -2.964 8.917 1.00 97.69 81 TYR A N 1
ATOM 575 C CA . TYR A 1 81 ? -1.503 -3.250 7.496 1.00 97.69 81 TYR A CA 1
ATOM 576 C C . TYR A 1 81 ? -0.081 -3.041 6.990 1.00 97.69 81 TYR A C 1
ATOM 578 O O . TYR A 1 81 ? 0.627 -2.122 7.417 1.00 97.69 81 TYR A O 1
ATOM 586 N N . GLN A 1 82 ? 0.325 -3.866 6.029 1.00 97.81 82 GLN A N 1
ATOM 587 C CA . GLN A 1 82 ? 1.612 -3.761 5.349 1.00 97.81 82 GLN A CA 1
ATOM 588 C C . GLN A 1 82 ? 1.406 -3.695 3.838 1.00 97.81 82 GLN A C 1
ATOM 590 O O . GLN A 1 82 ? 0.734 -4.539 3.250 1.00 97.81 82 GLN A O 1
ATOM 595 N N . ILE A 1 83 ? 2.022 -2.701 3.202 1.00 98.06 83 ILE A N 1
ATOM 596 C CA . ILE A 1 83 ? 2.051 -2.551 1.747 1.00 98.06 83 ILE A CA 1
ATOM 597 C C . ILE A 1 83 ? 3.283 -3.291 1.233 1.00 98.06 83 ILE A C 1
ATOM 599 O O . ILE A 1 83 ? 4.412 -2.960 1.609 1.00 98.06 83 ILE A O 1
ATOM 603 N N . VAL A 1 84 ? 3.082 -4.285 0.371 1.00 97.44 84 VAL A N 1
ATOM 604 C CA . VAL A 1 84 ? 4.146 -5.174 -0.103 1.00 97.44 84 VAL A CA 1
ATOM 605 C C . VAL A 1 84 ? 4.174 -5.201 -1.624 1.00 97.44 84 VAL A C 1
ATOM 607 O O . VAL A 1 84 ? 3.157 -5.433 -2.271 1.00 97.44 84 VAL A O 1
ATOM 610 N N . LEU A 1 85 ? 5.363 -4.992 -2.189 1.00 9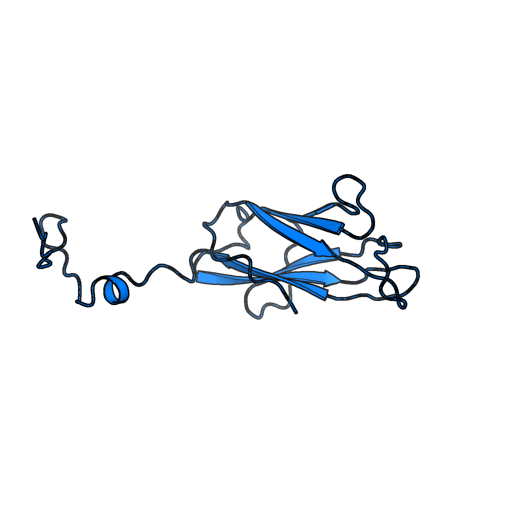7.00 85 LEU A N 1
ATOM 611 C CA . LEU A 1 85 ? 5.670 -5.228 -3.594 1.00 97.00 85 LEU A CA 1
ATOM 612 C C . LEU A 1 85 ? 6.208 -6.649 -3.762 1.00 97.00 85 LEU A C 1
ATOM 614 O O . LEU A 1 85 ? 7.147 -7.040 -3.067 1.00 97.00 85 LEU A O 1
ATOM 618 N N . THR A 1 86 ? 5.669 -7.396 -4.720 1.00 97.00 86 THR A N 1
ATOM 619 C CA . THR A 1 86 ? 6.126 -8.747 -5.073 1.00 97.00 86 THR A CA 1
ATOM 620 C C . THR A 1 86 ? 6.339 -8.888 -6.576 1.00 97.00 86 THR A C 1
ATOM 622 O O . THR A 1 86 ? 5.678 -8.225 -7.373 1.00 97.00 86 THR A O 1
ATOM 625 N N . GLY A 1 87 ? 7.278 -9.746 -6.983 1.00 95.94 87 GLY A N 1
ATOM 626 C CA . GLY A 1 87 ? 7.459 -10.122 -8.390 1.00 95.94 87 GLY A CA 1
ATOM 627 C C . GLY A 1 87 ? 7.932 -8.998 -9.319 1.00 95.94 87 GLY A C 1
ATOM 628 O O . GLY A 1 87 ? 7.836 -9.141 -10.537 1.00 95.94 87 GLY A O 1
ATOM 629 N N . ALA A 1 88 ? 8.437 -7.884 -8.784 1.00 95.94 88 ALA A N 1
ATOM 630 C CA . ALA A 1 88 ? 8.997 -6.822 -9.611 1.00 95.94 88 ALA A CA 1
ATOM 631 C C . ALA A 1 88 ? 10.340 -7.250 -10.218 1.00 95.94 88 ALA A C 1
ATOM 633 O O . ALA A 1 88 ? 11.039 -8.118 -9.689 1.00 95.94 88 ALA A O 1
ATOM 634 N N . GLN A 1 89 ? 10.730 -6.601 -11.312 1.00 96.44 89 GLN A N 1
ATOM 635 C CA . GLN A 1 89 ? 12.084 -6.691 -11.853 1.00 96.44 89 GLN A CA 1
ATOM 636 C C . GLN A 1 89 ? 12.696 -5.295 -11.891 1.00 96.44 89 GLN A C 1
ATOM 638 O O . GLN A 1 89 ? 12.105 -4.390 -12.481 1.00 96.44 89 GLN A O 1
ATOM 643 N N . ILE A 1 90 ? 13.872 -5.119 -11.289 1.00 95.50 90 ILE A N 1
ATOM 644 C CA . ILE A 1 90 ? 14.594 -3.838 -11.242 1.00 95.50 90 ILE A CA 1
ATOM 645 C C . ILE A 1 90 ? 15.884 -3.988 -12.034 1.00 95.50 90 ILE A C 1
ATOM 647 O O . ILE A 1 90 ? 16.701 -4.840 -11.698 1.00 95.50 90 ILE A O 1
ATOM 651 N N . ALA A 1 91 ? 16.058 -3.190 -13.091 1.00 92.19 91 ALA A N 1
ATOM 652 C CA . ALA A 1 91 ? 17.246 -3.249 -13.952 1.00 92.19 91 ALA A CA 1
ATOM 653 C C . ALA A 1 91 ? 17.624 -4.686 -14.393 1.00 92.19 91 ALA A C 1
ATOM 655 O O . ALA A 1 91 ? 18.793 -5.062 -14.403 1.00 92.19 91 ALA A O 1
ATOM 656 N N . GLY A 1 92 ? 16.628 -5.520 -14.716 1.00 87.81 92 GLY A N 1
ATOM 657 C CA . GLY A 1 92 ? 16.843 -6.917 -15.116 1.00 87.81 92 GLY A CA 1
ATOM 658 C C . GLY A 1 92 ? 16.943 -7.941 -13.971 1.00 87.81 92 GLY A C 1
ATOM 659 O O . GLY A 1 92 ? 16.828 -9.137 -14.233 1.00 87.81 92 GLY A O 1
ATOM 660 N N . ILE A 1 93 ? 17.057 -7.516 -12.711 1.00 91.06 93 ILE A N 1
ATOM 661 C CA . ILE A 1 93 ? 17.136 -8.404 -11.538 1.00 91.06 93 ILE A CA 1
ATOM 662 C C . ILE A 1 93 ? 15.727 -8.770 -11.061 1.00 91.06 93 ILE A C 1
ATOM 664 O O . ILE A 1 93 ? 14.911 -7.883 -10.813 1.00 91.06 93 ILE A O 1
ATOM 668 N N . SER A 1 94 ? 15.437 -10.069 -10.937 1.00 91.12 94 SER A N 1
ATOM 669 C CA . SER A 1 94 ? 14.119 -10.613 -10.576 1.00 91.12 94 SER A CA 1
ATOM 670 C C . SER A 1 94 ? 14.247 -11.888 -9.720 1.00 91.12 94 SER A C 1
ATOM 672 O O . SER A 1 94 ? 15.201 -12.640 -9.931 1.00 91.12 94 SER A O 1
ATOM 674 N N . PRO A 1 95 ? 13.293 -12.177 -8.808 1.00 90.19 95 PRO A N 1
ATOM 675 C CA . PRO A 1 95 ? 12.202 -11.308 -8.368 1.00 90.19 95 PRO A CA 1
ATOM 676 C C . PRO A 1 95 ? 12.653 -10.361 -7.252 1.00 90.19 95 PRO A C 1
ATOM 678 O O . PRO A 1 95 ? 13.311 -10.765 -6.297 1.00 90.19 95 PRO A O 1
ATOM 681 N N . VAL A 1 96 ? 12.249 -9.098 -7.342 1.00 93.44 96 VAL A N 1
ATOM 682 C CA . VAL A 1 96 ? 12.390 -8.138 -6.247 1.00 93.44 96 VAL A CA 1
ATOM 683 C C . VAL A 1 96 ? 11.102 -8.124 -5.434 1.00 93.44 96 VAL A C 1
ATOM 685 O O . VAL A 1 96 ? 10.005 -7.937 -5.967 1.00 93.44 96 VAL A O 1
ATOM 688 N N . VAL A 1 97 ? 11.262 -8.338 -4.130 1.00 94.31 97 VAL A N 1
ATOM 689 C CA . VAL A 1 97 ? 10.205 -8.281 -3.119 1.00 94.31 97 VAL A CA 1
ATOM 690 C C . VAL A 1 97 ? 10.614 -7.253 -2.076 1.00 94.31 97 VAL A C 1
ATOM 692 O O . VAL A 1 97 ? 11.774 -7.214 -1.666 1.00 94.31 97 VAL A O 1
ATOM 695 N N . SER A 1 98 ? 9.680 -6.405 -1.658 1.00 94.56 98 SER A N 1
ATOM 696 C CA . SER A 1 98 ? 9.956 -5.386 -0.649 1.00 94.56 98 SER A CA 1
ATOM 697 C C . SER A 1 98 ? 8.698 -4.988 0.106 1.00 94.56 98 SER A C 1
ATOM 699 O O . SER A 1 98 ? 7.628 -4.840 -0.483 1.00 94.56 98 SER A O 1
ATOM 701 N N . VAL A 1 99 ? 8.843 -4.753 1.409 1.00 96.69 99 VAL A N 1
ATOM 702 C CA . VAL A 1 99 ? 7.823 -4.068 2.206 1.00 96.69 99 VAL A CA 1
ATOM 703 C C . VAL A 1 99 ? 8.009 -2.566 2.007 1.00 96.69 99 VAL A C 1
ATOM 705 O O . VAL A 1 99 ? 9.020 -1.999 2.426 1.00 96.69 99 VAL A O 1
ATOM 708 N N . ILE A 1 100 ? 7.028 -1.928 1.372 1.00 96.62 100 ILE A N 1
ATOM 709 C CA . ILE A 1 100 ? 7.026 -0.491 1.074 1.00 96.62 100 ILE A CA 1
ATOM 710 C C . ILE A 1 100 ? 6.789 0.303 2.358 1.00 96.62 100 ILE A C 1
ATOM 712 O O . ILE A 1 100 ? 7.544 1.219 2.689 1.00 96.62 100 ILE A O 1
ATOM 716 N N . GLY A 1 101 ? 5.765 -0.079 3.115 1.00 96.75 101 GLY A N 1
ATOM 717 C CA . GLY A 1 101 ? 5.426 0.608 4.348 1.00 96.75 101 GLY A CA 1
ATOM 718 C C . GLY A 1 101 ? 4.407 -0.131 5.194 1.00 96.75 101 GLY A C 1
ATOM 719 O O . GLY A 1 101 ? 3.824 -1.127 4.768 1.00 96.75 101 GLY A O 1
ATOM 720 N N . HIS A 1 102 ? 4.221 0.375 6.404 1.00 96.75 102 HIS A N 1
ATOM 721 C CA . HIS A 1 102 ? 3.234 -0.096 7.362 1.00 96.75 102 HIS A CA 1
ATOM 722 C C . HIS A 1 102 ? 2.347 1.063 7.805 1.00 96.75 102 HIS A C 1
ATOM 724 O O . HIS A 1 102 ? 2.817 2.187 7.995 1.00 96.75 102 HIS A O 1
ATOM 730 N N . PHE A 1 103 ? 1.065 0.782 7.988 1.00 97.00 103 PHE A N 1
ATOM 731 C CA . PHE A 1 103 ? 0.092 1.725 8.524 1.00 97.00 103 PHE A CA 1
ATOM 732 C C . PHE A 1 103 ? -0.913 0.983 9.398 1.00 97.00 103 PHE A C 1
ATOM 734 O O . PHE A 1 103 ? -0.970 -0.246 9.400 1.00 97.00 103 PHE A O 1
ATOM 741 N N . SER A 1 104 ? -1.696 1.725 10.161 1.00 96.94 104 SER A N 1
ATOM 742 C CA . SER A 1 104 ? -2.831 1.179 10.891 1.00 96.94 104 SER A CA 1
ATOM 743 C C . SER A 1 104 ? -4.087 1.984 10.599 1.00 96.94 104 SER A C 1
ATOM 745 O O . SER A 1 104 ? -4.007 3.112 10.110 1.00 96.94 104 SER A O 1
ATOM 747 N N . ILE A 1 105 ? -5.242 1.380 10.863 1.00 96.75 105 ILE A N 1
ATOM 748 C CA . ILE A 1 105 ? -6.520 2.086 10.812 1.00 96.75 105 ILE A CA 1
ATOM 749 C C . ILE A 1 105 ? -7.057 2.151 12.226 1.00 96.75 105 ILE A C 1
ATOM 751 O O . ILE A 1 105 ? -7.399 1.119 12.797 1.00 96.75 105 ILE A O 1
ATOM 755 N N . GLU A 1 106 ? -7.134 3.357 12.776 1.00 93.62 106 GLU A N 1
ATOM 756 C CA . GLU A 1 106 ? -7.678 3.651 14.103 1.00 93.62 106 GLU A CA 1
ATOM 757 C C . G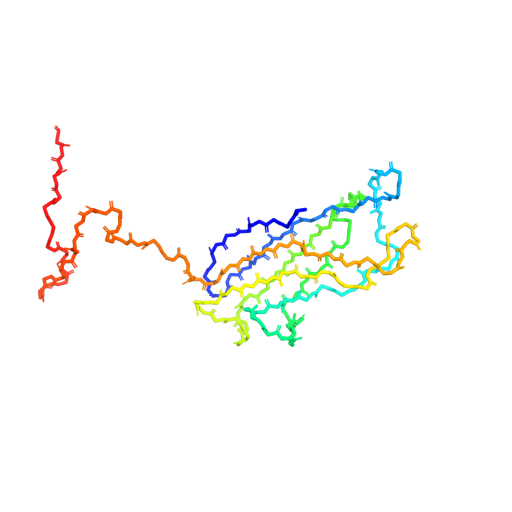LU A 1 106 ? -7.174 2.728 15.230 1.00 93.62 106 GLU A C 1
ATOM 759 O O . GLU A 1 106 ? -7.887 2.481 16.205 1.00 93.62 106 GLU A O 1
ATOM 764 N N . HIS A 1 107 ? -5.962 2.191 15.098 1.00 88.19 107 HIS A N 1
ATOM 765 C CA . HIS A 1 107 ? -5.394 1.236 16.053 1.00 88.19 107 HIS A CA 1
ATOM 766 C C . HIS A 1 107 ? -4.576 1.948 17.132 1.00 88.19 107 HIS A C 1
ATOM 768 O O . HIS A 1 107 ? -4.374 1.417 18.221 1.00 88.19 107 HIS A O 1
ATOM 774 N N . ARG A 1 108 ? -4.117 3.172 16.852 1.00 80.88 108 ARG A N 1
ATOM 775 C CA . ARG A 1 108 ? -3.241 3.943 17.740 1.00 80.88 108 ARG A CA 1
ATOM 776 C C . ARG A 1 108 ? -3.925 5.236 18.161 1.00 80.88 108 ARG A C 1
ATOM 778 O O . ARG A 1 108 ? -3.336 6.314 18.088 1.00 80.88 108 ARG A O 1
ATOM 785 N N . LYS A 1 109 ? -5.181 5.125 18.611 1.00 66.50 109 LYS A N 1
ATOM 786 C CA . LYS A 1 109 ? -5.897 6.263 19.196 1.00 66.50 109 LYS A CA 1
ATOM 787 C C . LYS A 1 109 ? -5.103 6.795 20.388 1.00 66.50 109 LYS A C 1
ATOM 789 O O . LYS A 1 109 ? -4.519 6.034 21.158 1.00 66.50 10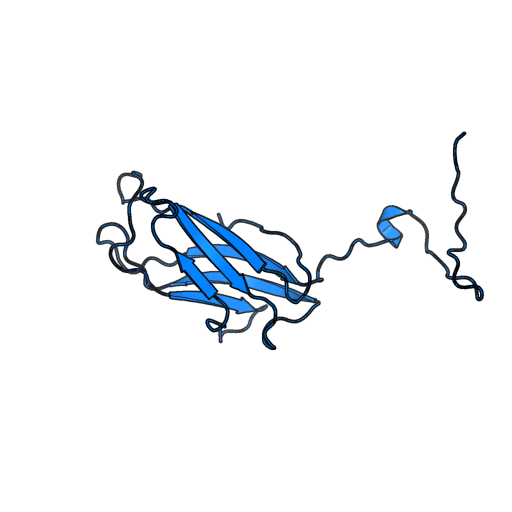9 LYS A O 1
ATOM 794 N N . ALA A 1 110 ? -5.078 8.117 20.509 1.00 64.56 110 ALA A N 1
ATOM 795 C CA . ALA A 1 110 ? -4.506 8.782 21.662 1.00 64.56 110 ALA A CA 1
ATOM 796 C C . ALA A 1 110 ? -5.186 8.256 22.930 1.00 64.56 110 ALA A C 1
ATOM 798 O O . ALA A 1 110 ? -6.398 8.393 23.091 1.00 64.56 110 ALA A O 1
ATOM 799 N N . ASP A 1 111 ? -4.400 7.646 23.811 1.00 62.47 111 ASP A N 1
ATOM 800 C CA . ASP A 1 111 ? -4.853 7.310 25.150 1.00 62.47 111 ASP A CA 1
ATOM 801 C C . ASP A 1 111 ? -5.062 8.626 25.911 1.00 62.47 111 ASP A C 1
ATOM 803 O O . ASP A 1 111 ? -4.108 9.286 26.331 1.00 62.47 111 ASP A O 1
ATOM 807 N N . VAL A 1 112 ? -6.320 9.060 25.988 1.00 61.06 112 VAL A N 1
ATOM 808 C CA . VAL A 1 112 ? -6.708 10.324 26.625 1.00 61.06 112 VAL A CA 1
ATOM 809 C C . VAL A 1 112 ? -6.360 10.296 28.119 1.00 61.06 112 VAL A C 1
ATOM 811 O O . VAL A 1 112 ? -5.972 11.324 28.674 1.00 61.06 112 VAL A O 1
ATOM 814 N N . ASP A 1 113 ? -6.392 9.105 28.726 1.00 54.06 113 ASP A N 1
ATOM 815 C CA . ASP A 1 113 ? -5.988 8.846 30.110 1.00 54.06 113 ASP A CA 1
ATOM 816 C C . ASP A 1 113 ? -4.481 9.090 30.290 1.00 54.06 113 ASP A C 1
ATOM 818 O O . ASP A 1 113 ? -4.049 9.760 31.231 1.00 54.06 113 ASP A O 1
ATOM 822 N N . ARG A 1 114 ? -3.665 8.650 29.321 1.00 58.06 114 ARG A N 1
ATOM 823 C CA . ARG A 1 114 ? -2.213 8.908 29.295 1.00 58.06 114 ARG A CA 1
ATOM 824 C C . ARG A 1 114 ? -1.865 10.383 29.076 1.00 58.06 114 ARG A C 1
ATOM 826 O O . ARG A 1 114 ? -0.817 10.827 29.537 1.00 58.06 114 ARG A O 1
ATOM 833 N N . ILE A 1 115 ? -2.693 11.131 28.344 1.00 63.53 115 ILE A N 1
ATOM 834 C CA . ILE A 1 115 ? -2.446 12.549 28.024 1.00 63.53 115 ILE A CA 1
ATOM 835 C C . ILE A 1 115 ? -2.776 13.463 29.208 1.00 63.53 115 ILE A C 1
ATOM 837 O O . ILE A 1 115 ? -2.063 14.438 29.431 1.00 63.53 115 ILE A O 1
ATOM 841 N N . LEU A 1 116 ? -3.828 13.155 29.968 1.00 64.69 116 LEU A N 1
ATOM 842 C CA . LEU A 1 116 ? -4.263 13.977 31.103 1.00 64.69 116 LEU A CA 1
ATOM 843 C C . LEU A 1 116 ? -3.692 13.502 32.444 1.00 64.69 116 LEU A C 1
ATOM 845 O O . LEU A 1 116 ? -3.786 14.225 33.433 1.00 64.69 116 LEU A O 1
ATOM 849 N N . GLY A 1 117 ? -3.074 12.315 32.484 1.00 63.19 117 GLY A N 1
ATOM 850 C CA . GLY A 1 117 ? -2.442 11.769 33.688 1.00 63.19 117 GLY A CA 1
ATOM 851 C C . GLY A 1 117 ? -3.436 11.426 34.802 1.00 63.19 117 GLY A C 1
ATOM 852 O O . GLY A 1 117 ? -3.035 11.276 35.954 1.00 63.19 117 GLY A O 1
ATOM 853 N N . ALA A 1 118 ? -4.724 11.328 34.474 1.00 64.12 118 ALA A N 1
ATOM 854 C CA . ALA A 1 118 ? -5.810 11.067 35.405 1.00 64.12 118 ALA A CA 1
ATOM 855 C C . ALA A 1 118 ? -6.944 10.331 34.687 1.00 64.12 118 ALA A C 1
ATOM 857 O O . ALA A 1 118 ? -7.251 10.659 33.541 1.00 64.12 118 ALA A O 1
ATOM 858 N N . THR A 1 119 ? -7.593 9.394 35.389 1.00 67.12 119 THR A N 1
ATOM 859 C CA . THR A 1 119 ? -8.800 8.721 34.896 1.00 67.12 119 THR A CA 1
ATOM 860 C C . THR A 1 119 ? -9.906 9.739 34.669 1.00 67.12 119 THR A C 1
ATOM 862 O O . THR A 1 119 ? -10.381 10.363 35.622 1.00 67.12 119 THR A O 1
ATOM 865 N N . LEU A 1 120 ? -10.340 9.901 33.422 1.00 66.62 120 LEU A N 1
ATOM 866 C CA . LEU A 1 120 ? -11.459 10.788 33.119 1.00 66.62 120 LEU A CA 1
ATOM 867 C C . LEU A 1 120 ? -12.796 10.093 33.370 1.00 66.62 120 LEU A C 1
ATOM 869 O O . LEU A 1 120 ? -13.160 9.145 32.679 1.00 66.62 120 LEU A O 1
ATOM 873 N N . VAL A 1 121 ? -13.565 10.606 34.331 1.00 71.31 121 VAL A N 1
ATOM 874 C CA . VAL A 1 121 ? -14.940 10.156 34.575 1.00 71.31 121 VAL A CA 1
ATOM 875 C C . VAL A 1 121 ? -15.906 11.126 33.898 1.00 71.31 121 VAL A C 1
ATOM 877 O O . VAL A 1 121 ? -15.894 12.331 34.167 1.00 71.31 121 VAL A O 1
ATOM 880 N N . GLU A 1 122 ? -16.750 10.615 33.003 1.00 70.56 122 GLU A N 1
ATOM 881 C CA . GLU A 1 122 ? -17.840 11.398 32.423 1.00 70.56 122 GLU A CA 1
ATOM 882 C C . GLU A 1 122 ? -18.922 11.626 33.488 1.00 70.56 122 GLU A C 1
ATOM 884 O O . GLU A 1 122 ? -19.439 10.688 34.097 1.00 70.56 122 GLU A O 1
ATOM 889 N N . SER A 1 123 ? -19.258 12.891 33.746 1.00 70.62 123 SER A N 1
ATOM 890 C CA . SER A 1 123 ? -20.423 13.223 34.569 1.00 70.62 123 SER A CA 1
ATOM 891 C C . SER A 1 123 ? -21.711 12.874 33.822 1.00 70.62 123 SER A C 1
ATOM 893 O O . SER A 1 123 ? -21.760 12.915 32.596 1.00 70.62 123 SER A O 1
ATOM 895 N N . SER A 1 124 ? -22.811 12.652 34.540 1.00 72.94 124 SER A N 1
ATOM 896 C CA . SER A 1 124 ? -24.133 12.397 33.939 1.00 72.94 124 SER A CA 1
ATOM 897 C C . SER A 1 124 ? -24.652 13.520 33.020 1.00 72.94 124 SER A C 1
ATOM 899 O O . SER A 1 124 ? -25.696 13.364 32.396 1.00 72.94 124 SER A O 1
ATOM 901 N N . ALA A 1 125 ? -23.954 14.659 32.956 1.00 75.25 125 ALA A N 1
ATOM 902 C CA . ALA A 1 125 ? -24.242 15.796 32.088 1.00 75.25 125 ALA A CA 1
ATOM 903 C C . ALA A 1 125 ? -23.407 15.818 30.787 1.00 75.25 125 ALA A C 1
ATOM 905 O O . ALA A 1 125 ? -23.450 16.815 30.067 1.00 75.25 125 ALA A O 1
ATOM 906 N N . GLY A 1 126 ? -22.618 14.777 30.495 1.00 66.56 126 GLY A N 1
ATOM 907 C CA . GLY A 1 126 ? -21.805 14.696 29.274 1.00 66.56 126 GLY A CA 1
ATOM 908 C C . GLY A 1 126 ? -20.552 15.578 29.290 1.00 66.56 126 GLY A C 1
ATOM 909 O O . GLY A 1 126 ? -20.057 16.004 28.248 1.00 66.56 126 GLY A O 1
ATOM 910 N N . ARG A 1 127 ? -20.065 15.932 30.486 1.00 69.56 127 ARG A N 1
ATOM 911 C CA . ARG A 1 127 ? -18.855 16.746 30.695 1.00 69.56 127 ARG A CA 1
ATOM 912 C C . ARG A 1 127 ? -17.808 15.932 31.444 1.00 69.56 127 ARG A C 1
ATOM 914 O O . ARG A 1 127 ? -18.158 15.232 32.396 1.00 69.56 127 ARG A O 1
ATOM 921 N N . ILE A 1 128 ? -16.542 16.076 31.056 1.00 70.69 128 ILE A N 1
ATOM 922 C CA . ILE A 1 128 ? -15.398 15.453 31.736 1.00 70.69 128 ILE A CA 1
ATOM 923 C C . ILE A 1 128 ? -15.252 16.072 33.131 1.00 70.69 128 ILE A C 1
ATOM 925 O O . ILE A 1 128 ? -15.068 17.284 33.256 1.00 70.69 128 ILE A O 1
ATOM 929 N N . ALA A 1 129 ? -15.332 15.250 34.177 1.00 64.06 129 ALA A N 1
ATOM 930 C CA . ALA A 1 129 ? -15.079 15.665 35.550 1.00 64.06 129 ALA A CA 1
ATOM 931 C C . ALA A 1 129 ? -13.572 15.566 35.841 1.00 64.06 129 ALA A C 1
ATOM 933 O O . ALA A 1 129 ? -13.102 14.586 36.407 1.00 64.06 129 ALA A O 1
ATOM 934 N N . GLY A 1 130 ? -12.802 16.559 35.395 1.00 63.28 130 GLY A N 1
ATOM 935 C CA . GLY A 1 130 ? -11.369 16.663 35.678 1.00 63.28 130 GLY A CA 1
ATOM 936 C C . GLY A 1 130 ? -11.016 18.033 36.248 1.00 63.28 130 GLY A C 1
ATOM 937 O O . GLY A 1 130 ? -11.596 19.041 35.840 1.00 63.28 130 GLY A O 1
ATOM 938 N N . ASN A 1 131 ? -10.054 18.075 37.173 1.00 58.78 131 ASN A N 1
ATOM 939 C CA . ASN A 1 131 ? -9.423 19.316 37.622 1.00 58.78 131 ASN A CA 1
ATOM 940 C C . ASN A 1 131 ? -8.520 19.835 36.493 1.00 58.78 131 ASN A C 1
ATOM 942 O O . ASN A 1 131 ? -7.331 19.530 36.445 1.00 58.78 131 ASN A O 1
ATOM 946 N N . PHE A 1 132 ? -9.096 20.563 35.539 1.00 62.19 132 PHE A N 1
ATOM 947 C CA . PHE A 1 132 ? -8.317 21.303 34.554 1.00 62.19 132 PHE A CA 1
ATOM 948 C C . PHE A 1 132 ? -7.773 22.565 35.228 1.00 62.19 132 PHE A C 1
ATOM 950 O O . PHE A 1 132 ? -8.503 23.545 35.384 1.00 62.19 132 PHE A O 1
ATOM 957 N N . ASP A 1 133 ? -6.505 22.543 35.640 1.00 64.25 133 ASP A N 1
ATOM 958 C CA . ASP A 1 133 ? -5.820 23.752 36.094 1.00 64.25 133 ASP A CA 1
ATOM 959 C C . ASP A 1 133 ? -5.562 24.656 34.884 1.00 64.25 133 ASP A C 1
ATOM 961 O O . ASP A 1 133 ? -4.620 24.473 34.111 1.00 64.25 133 ASP A O 1
ATOM 965 N N . PHE A 1 134 ? -6.436 25.643 34.696 1.00 59.06 134 PHE A N 1
ATOM 966 C CA . PHE A 1 134 ? -6.170 26.760 33.801 1.00 59.06 134 PHE A CA 1
ATOM 967 C C . PHE A 1 134 ? -5.248 27.734 34.532 1.00 59.06 134 PHE A C 1
ATOM 969 O O . PHE A 1 134 ? -5.695 28.524 35.364 1.00 59.06 134 PHE A O 1
ATOM 976 N N . PHE A 1 135 ? -3.951 27.667 34.237 1.00 67.31 135 PHE A N 1
ATOM 977 C CA . PHE A 1 135 ? -3.029 28.730 34.620 1.00 67.31 135 PHE A CA 1
ATOM 978 C C . PHE A 1 135 ? -3.382 29.985 33.808 1.00 67.31 135 PHE A C 1
ATOM 980 O O . PHE A 1 135 ? -3.262 29.978 32.581 1.00 67.31 135 PHE A O 1
ATOM 987 N N . TYR A 1 136 ? -3.878 31.016 34.498 1.00 59.06 136 TYR A N 1
ATOM 988 C CA . TYR A 1 136 ? -4.064 32.369 33.964 1.00 59.06 136 TYR A CA 1
ATOM 989 C C . TYR A 1 136 ? -2.758 33.162 34.014 1.00 59.06 136 TYR A C 1
ATOM 991 O O . TYR A 1 136 ? -2.024 33.016 35.019 1.00 59.06 136 TYR A O 1
#

Sequence (136 aa):
MSMGLGDFLKGDLVEAKFSTNDAAGQSASRTTPGTVAVYKDALTVPDTAGVTDTANFNAIVGIHHVTVNTSGAFYVPGSEYQIVLTGAQIAGISPVVSVIGHFSIEHRKADVDRILGATLVESSAGRIAGNFDFFY

Organism: NCBI:txid412755